Protein AF-A0A0F9HQP7-F1 (afdb_monomer_lite)

Structure (mmCIF, N/CA/C/O backbone):
data_AF-A0A0F9HQP7-F1
#
_entry.id   AF-A0A0F9HQP7-F1
#
loop_
_atom_site.group_PDB
_atom_site.id
_atom_site.type_symbol
_atom_site.label_atom_id
_atom_site.label_alt_id
_atom_site.label_comp_id
_atom_site.label_asym_id
_atom_site.label_entity_id
_atom_site.label_seq_id
_atom_site.pdbx_PDB_ins_code
_atom_site.Cartn_x
_atom_site.Cartn_y
_atom_site.Cartn_z
_atom_site.occupancy
_atom_site.B_iso_or_equiv
_atom_site.auth_seq_id
_atom_site.auth_comp_id
_atom_site.auth_asym_id
_atom_site.auth_atom_id
_atom_site.pdbx_PDB_model_num
ATOM 1 N N . MET A 1 1 ? 6.059 -0.578 -18.006 1.00 54.25 1 MET A N 1
ATOM 2 C CA . MET A 1 1 ? 4.924 -1.505 -18.200 1.00 54.25 1 MET A CA 1
ATOM 3 C C . MET A 1 1 ? 5.323 -2.955 -17.937 1.00 54.25 1 MET A C 1
ATOM 5 O O . MET A 1 1 ? 5.819 -3.651 -18.822 1.00 54.25 1 MET A O 1
ATOM 9 N N . CYS A 1 2 ? 5.160 -3.400 -16.688 1.00 62.09 2 CYS A N 1
ATOM 10 C CA . CYS A 1 2 ? 5.311 -4.802 -16.303 1.00 62.09 2 CYS A CA 1
ATOM 11 C C . CYS A 1 2 ? 3.951 -5.514 -16.420 1.00 62.09 2 CYS A C 1
ATOM 13 O O . CYS A 1 2 ? 3.093 -5.352 -15.563 1.00 62.09 2 CYS A O 1
ATOM 15 N N . ASN A 1 3 ? 3.755 -6.336 -17.454 1.00 60.12 3 ASN A N 1
ATOM 16 C CA . ASN A 1 3 ? 2.470 -7.012 -17.726 1.00 60.12 3 ASN A CA 1
ATOM 17 C C . ASN A 1 3 ? 2.174 -8.223 -16.812 1.00 60.12 3 ASN A C 1
ATOM 19 O O . ASN A 1 3 ? 1.322 -9.040 -17.144 1.00 60.12 3 ASN A O 1
ATOM 23 N N . ARG A 1 4 ? 2.936 -8.425 -15.731 1.00 72.75 4 ARG A N 1
ATOM 24 C CA . ARG A 1 4 ? 2.842 -9.626 -14.874 1.00 72.75 4 ARG A CA 1
ATOM 25 C C . ARG A 1 4 ? 2.800 -9.337 -13.382 1.00 72.75 4 ARG A C 1
ATOM 27 O O . ARG A 1 4 ? 2.801 -10.279 -12.600 1.00 72.75 4 ARG A O 1
ATOM 34 N N . CYS A 1 5 ? 2.857 -8.069 -12.980 1.00 84.00 5 CYS A N 1
ATOM 35 C CA . CYS A 1 5 ? 2.895 -7.731 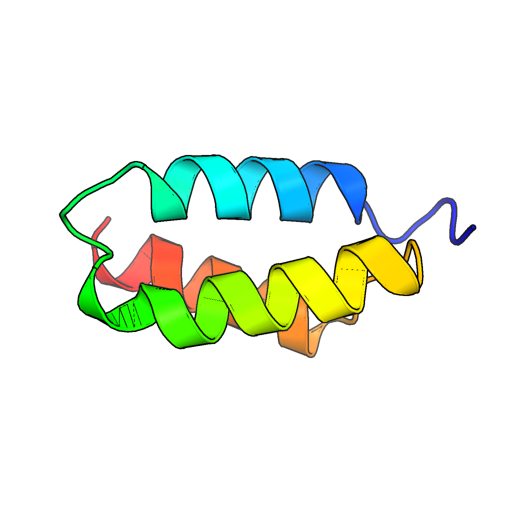-11.564 1.00 84.00 5 CYS A CA 1
ATOM 36 C C . CYS A 1 5 ? 1.577 -7.180 -11.020 1.00 84.00 5 CYS A C 1
ATOM 38 O O . CYS A 1 5 ? 1.604 -6.710 -9.897 1.00 84.00 5 CYS A O 1
ATOM 40 N N . GLU A 1 6 ? 0.483 -7.196 -11.792 1.00 89.44 6 GLU A N 1
ATOM 41 C CA . GLU A 1 6 ? -0.870 -6.825 -11.314 1.00 89.44 6 GLU A CA 1
ATOM 42 C C . GLU A 1 6 ? -0.869 -5.513 -10.510 1.00 89.44 6 GLU A C 1
ATOM 44 O O . GLU A 1 6 ? -1.482 -5.380 -9.458 1.00 89.44 6 GLU A O 1
ATOM 49 N N . TRP A 1 7 ? -0.086 -4.537 -10.975 1.00 94.38 7 TRP A N 1
ATOM 50 C CA . TRP A 1 7 ? 0.089 -3.282 -10.252 1.00 94.38 7 TRP A CA 1
ATOM 51 C C . TRP A 1 7 ? -1.193 -2.444 -10.271 1.00 94.38 7 TRP A C 1
ATOM 53 O O . TRP A 1 7 ? -1.397 -1.671 -9.347 1.00 94.38 7 TRP A O 1
ATOM 63 N N . GLU A 1 8 ? -2.041 -2.617 -11.289 1.00 94.88 8 GLU A N 1
ATOM 64 C CA . GLU A 1 8 ? -3.370 -2.002 -11.373 1.00 94.88 8 GLU A CA 1
ATOM 65 C C . GLU A 1 8 ? -4.284 -2.531 -10.258 1.00 94.88 8 GLU A C 1
ATOM 67 O O . GLU A 1 8 ? -4.841 -1.730 -9.517 1.00 94.88 8 GLU A O 1
ATOM 72 N N . GLU A 1 9 ? -4.339 -3.853 -10.056 1.00 94.69 9 GLU A N 1
ATOM 73 C CA . GLU A 1 9 ? -5.111 -4.481 -8.969 1.00 94.69 9 GLU A CA 1
ATOM 74 C C . GLU A 1 9 ? -4.627 -4.007 -7.591 1.00 94.69 9 GLU A C 1
ATOM 76 O O . GLU A 1 9 ? -5.431 -3.666 -6.730 1.00 94.69 9 GLU A O 1
ATOM 81 N N . LEU A 1 10 ? -3.307 -3.883 -7.397 1.00 96.00 10 LEU A N 1
ATOM 82 C CA . LEU A 1 10 ? -2.763 -3.340 -6.150 1.00 96.00 10 LEU A CA 1
ATOM 83 C C . LEU A 1 10 ? -3.178 -1.875 -5.914 1.00 96.00 10 LEU A C 1
ATOM 85 O O . LEU A 1 10 ? -3.357 -1.477 -4.767 1.00 96.00 10 LEU A O 1
ATOM 89 N N . LEU A 1 11 ? -3.289 -1.055 -6.965 1.00 96.81 11 LEU A N 1
ATOM 90 C CA . LEU A 1 11 ? -3.768 0.325 -6.826 1.00 96.81 11 LEU A CA 1
ATOM 91 C C . LEU A 1 11 ? -5.254 0.364 -6.455 1.00 96.81 11 LEU A C 1
ATOM 93 O O . LEU A 1 11 ? -5.628 1.187 -5.624 1.00 96.81 11 LEU A O 1
ATOM 97 N N . GLU A 1 12 ? -6.069 -0.525 -7.028 1.00 97.00 12 GLU A N 1
ATOM 98 C CA . GLU A 1 12 ? -7.484 -0.673 -6.663 1.00 97.00 12 GLU A CA 1
ATOM 99 C C . GLU A 1 12 ? -7.636 -1.083 -5.191 1.00 97.00 12 GLU A C 1
ATOM 101 O O . GLU A 1 12 ? -8.360 -0.419 -4.451 1.00 97.00 12 GLU A O 1
ATOM 106 N N . ASP A 1 13 ? -6.878 -2.085 -4.729 1.00 96.75 13 ASP A N 1
ATOM 107 C CA . ASP A 1 13 ? -6.858 -2.490 -3.317 1.00 96.75 13 ASP A CA 1
ATOM 108 C C . ASP A 1 13 ? -6.461 -1.317 -2.400 1.00 96.75 13 ASP A C 1
ATOM 110 O O . ASP A 1 13 ? -7.068 -1.100 -1.352 1.00 96.75 13 ASP A O 1
ATOM 114 N N . ILE A 1 14 ? -5.440 -0.538 -2.774 1.00 97.81 14 ILE A N 1
ATOM 115 C CA . ILE A 1 14 ? -5.016 0.624 -1.981 1.00 97.81 14 ILE A CA 1
ATOM 116 C C . ILE A 1 14 ? -6.132 1.670 -1.892 1.00 97.81 14 ILE A C 1
ATOM 118 O O . ILE A 1 14 ? -6.332 2.243 -0.819 1.00 97.81 14 ILE A O 1
ATOM 122 N N . ASP A 1 15 ? -6.855 1.918 -2.980 1.00 97.62 15 ASP A N 1
ATOM 123 C CA . ASP A 1 15 ? -7.952 2.887 -3.001 1.00 97.62 15 ASP A CA 1
ATOM 124 C C . ASP A 1 15 ? -9.103 2.443 -2.094 1.00 97.62 15 ASP A C 1
ATOM 126 O O . ASP A 1 15 ? -9.554 3.232 -1.261 1.00 97.62 15 ASP A O 1
ATOM 130 N N . GLU A 1 1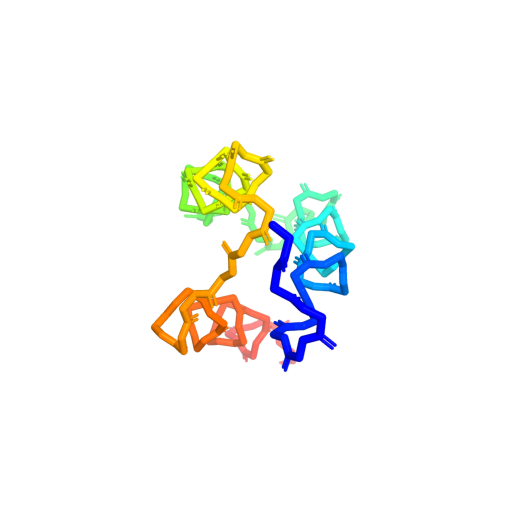6 ? -9.483 1.163 -2.143 1.00 96.94 16 GLU A N 1
ATOM 131 C CA . GLU A 1 16 ? -10.478 0.591 -1.228 1.00 96.94 16 GLU A CA 1
ATOM 132 C C . GLU A 1 16 ? -10.061 0.733 0.244 1.00 96.94 16 GLU A C 1
ATOM 134 O O . GLU A 1 16 ? -10.859 1.145 1.088 1.00 96.94 16 GLU A O 1
ATOM 139 N N . LEU A 1 17 ? -8.799 0.431 0.570 1.00 97.31 17 LEU A N 1
ATOM 140 C CA . LEU A 1 17 ? -8.296 0.552 1.941 1.00 97.31 17 LEU A CA 1
ATOM 141 C C . LEU A 1 17 ? -8.231 2.011 2.411 1.00 97.31 17 LEU A C 1
ATOM 143 O O . LEU A 1 17 ? -8.463 2.282 3.588 1.00 97.31 17 LEU A O 1
ATOM 147 N N . THR A 1 18 ? -7.915 2.951 1.519 1.00 96.44 18 THR A N 1
ATOM 148 C CA . THR A 1 18 ? -7.764 4.376 1.863 1.00 96.44 18 THR A CA 1
ATOM 149 C C . THR A 1 18 ? -9.115 5.048 2.134 1.00 96.44 18 THR A C 1
ATOM 151 O O . THR A 1 18 ? -9.184 5.967 2.956 1.00 96.44 18 THR A O 1
ATOM 154 N N . ASP A 1 19 ? -10.189 4.563 1.508 1.00 96.25 19 ASP A N 1
ATOM 155 C CA . ASP A 1 19 ? -11.563 5.037 1.725 1.00 96.25 19 ASP A CA 1
ATOM 156 C C . ASP A 1 19 ? -12.188 4.522 3.039 1.00 96.25 19 ASP A C 1
ATOM 158 O O . ASP A 1 19 ? -13.201 5.050 3.512 1.00 96.25 19 ASP A O 1
ATOM 162 N N . GLU A 1 20 ? -11.582 3.513 3.665 1.00 96.38 20 GLU A N 1
ATOM 163 C CA . GLU A 1 20 ? -12.097 2.838 4.855 1.00 96.38 20 GLU A CA 1
ATOM 164 C C . GLU A 1 20 ? -11.503 3.417 6.160 1.00 96.38 20 GLU A C 1
ATOM 166 O O . GLU A 1 20 ? -10.310 3.247 6.441 1.00 96.38 20 GLU A O 1
ATOM 171 N N . PRO A 1 21 ? -12.316 4.014 7.064 1.00 96.25 21 PRO A N 1
ATOM 172 C CA . PRO A 1 21 ? -11.814 4.651 8.291 1.00 96.25 21 PRO A CA 1
ATOM 173 C C . PRO A 1 21 ? -11.012 3.721 9.214 1.00 96.25 21 PRO A C 1
ATOM 175 O O . PRO A 1 21 ? -10.183 4.176 10.001 1.00 96.25 21 PRO A O 1
ATOM 178 N N . LYS A 1 22 ? -11.238 2.402 9.137 1.00 96.12 22 LYS A N 1
ATOM 179 C CA . LYS A 1 22 ? -10.512 1.412 9.951 1.00 96.12 22 LYS A CA 1
ATOM 180 C C . LYS A 1 22 ? -9.017 1.318 9.609 1.00 96.12 22 LYS A C 1
ATOM 182 O O . LYS A 1 22 ? -8.255 0.813 10.439 1.00 96.12 22 LYS A O 1
ATOM 187 N N . TYR A 1 23 ? -8.600 1.836 8.452 1.00 97.06 23 TYR A N 1
ATOM 188 C CA . TYR A 1 23 ? -7.210 1.849 7.992 1.00 97.06 23 TYR A CA 1
ATOM 189 C C . TYR A 1 23 ? -6.553 3.239 8.030 1.00 97.06 23 TYR A C 1
ATOM 191 O O . TYR A 1 23 ? -5.438 3.385 7.540 1.00 97.06 23 TYR A O 1
ATOM 199 N N . GLU A 1 24 ? -7.159 4.239 8.691 1.00 96.19 24 GLU A N 1
ATOM 200 C CA . GLU A 1 24 ? -6.578 5.591 8.841 1.00 96.19 24 GLU A CA 1
ATOM 201 C C . GLU A 1 24 ? -5.133 5.556 9.380 1.00 96.19 24 GLU A C 1
ATOM 203 O O . GLU A 1 24 ? -4.273 6.315 8.943 1.00 96.19 24 GLU A O 1
ATOM 208 N N . PHE A 1 25 ? -4.821 4.604 10.268 1.00 96.56 25 PHE A N 1
ATOM 209 C CA . PHE A 1 25 ? -3.475 4.424 10.829 1.00 96.56 25 PHE A CA 1
ATOM 210 C C . PHE A 1 25 ? -2.387 4.099 9.786 1.00 96.56 25 PHE A C 1
ATOM 212 O O . PHE A 1 25 ? -1.202 4.206 10.100 1.00 96.56 25 PHE A O 1
ATOM 219 N N . ALA A 1 26 ? -2.777 3.648 8.591 1.00 97.19 26 ALA A N 1
ATOM 220 C CA . ALA A 1 26 ? -1.889 3.211 7.520 1.00 97.19 26 ALA A CA 1
ATOM 221 C C . ALA A 1 26 ? -1.903 4.144 6.296 1.00 97.19 26 ALA A C 1
ATOM 223 O O . ALA A 1 26 ? -1.201 3.840 5.331 1.00 97.19 26 ALA A O 1
ATOM 224 N N . GLN A 1 27 ? -2.639 5.268 6.331 1.00 95.88 27 GLN A N 1
ATOM 225 C CA . GLN A 1 27 ? -2.788 6.182 5.187 1.00 95.88 27 GLN A CA 1
ATOM 226 C C . GLN A 1 27 ? -1.446 6.590 4.572 1.00 95.88 27 GLN A C 1
ATOM 228 O O . GLN A 1 27 ? -1.225 6.339 3.392 1.00 95.88 27 GLN A O 1
ATOM 233 N N . ASP A 1 28 ? -0.510 7.099 5.377 1.00 97.50 28 ASP A N 1
ATOM 234 C CA . ASP A 1 28 ? 0.809 7.533 4.887 1.00 97.50 28 ASP A CA 1
ATOM 235 C C . ASP A 1 28 ? 1.567 6.409 4.156 1.00 97.50 28 ASP A C 1
ATOM 237 O O . ASP A 1 28 ? 2.295 6.637 3.189 1.00 97.50 28 ASP A O 1
ATOM 241 N N . THR A 1 29 ? 1.409 5.166 4.625 1.00 97.56 29 THR A N 1
ATOM 242 C CA . THR A 1 29 ? 2.058 4.000 4.012 1.00 97.56 29 THR A CA 1
ATOM 243 C C . THR A 1 29 ? 1.379 3.624 2.698 1.00 97.56 29 THR A C 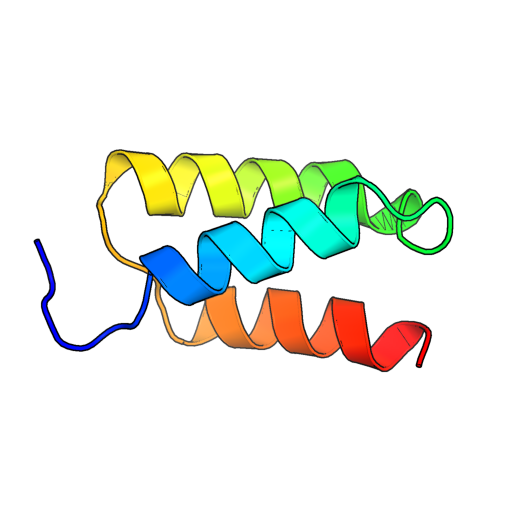1
ATOM 245 O O . THR A 1 29 ? 2.067 3.366 1.711 1.00 97.56 29 THR A O 1
ATOM 248 N N . LEU A 1 30 ? 0.045 3.613 2.676 1.00 98.06 30 LEU A N 1
ATOM 249 C CA . LEU A 1 30 ? -0.757 3.316 1.492 1.00 98.06 30 LEU A CA 1
ATOM 250 C C . LEU A 1 30 ? -0.516 4.351 0.383 1.00 98.06 30 LEU A C 1
ATOM 252 O O . LEU A 1 30 ? -0.215 3.967 -0.746 1.00 98.06 30 LEU A O 1
ATOM 256 N N . GLU A 1 31 ? -0.530 5.645 0.711 1.00 97.38 31 GLU A N 1
ATOM 257 C CA . GLU A 1 31 ? -0.262 6.731 -0.238 1.00 97.38 31 GLU A CA 1
ATOM 258 C C . GLU A 1 31 ? 1.159 6.660 -0.814 1.00 97.38 31 GLU A C 1
ATOM 260 O O . GLU A 1 31 ? 1.339 6.751 -2.030 1.00 97.38 31 GLU A O 1
ATOM 265 N N . GLY A 1 32 ? 2.171 6.412 0.026 1.00 97.81 32 GLY A N 1
ATOM 266 C CA . GLY A 1 32 ? 3.555 6.277 -0.437 1.00 97.81 32 GLY A CA 1
ATOM 267 C C . GLY A 1 32 ? 3.772 5.065 -1.352 1.00 97.81 32 GLY A C 1
ATOM 268 O O . GLY A 1 32 ? 4.548 5.126 -2.312 1.00 97.81 32 GLY A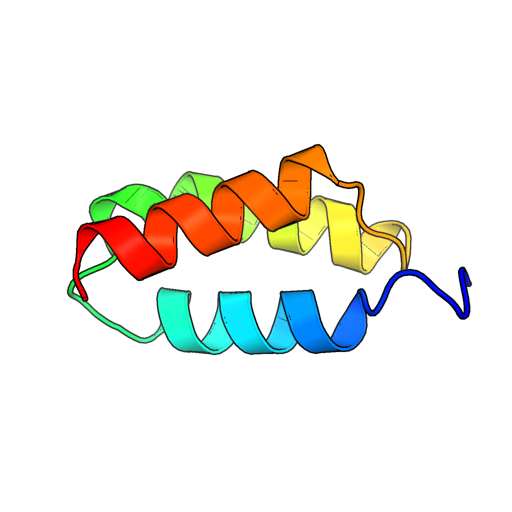 O 1
ATOM 269 N N . ILE A 1 33 ? 3.071 3.954 -1.098 1.00 97.62 33 ILE A N 1
ATOM 270 C CA . ILE A 1 33 ? 3.081 2.799 -2.004 1.00 97.62 33 ILE A CA 1
ATOM 271 C C . ILE A 1 33 ? 2.365 3.157 -3.310 1.00 97.62 33 ILE A C 1
ATOM 273 O O . ILE A 1 33 ? 2.920 2.884 -4.376 1.00 97.62 33 ILE A O 1
ATOM 277 N N . LYS A 1 34 ? 1.189 3.795 -3.240 1.00 97.50 34 LYS A N 1
ATOM 278 C CA . LYS A 1 34 ? 0.395 4.212 -4.404 1.00 97.50 34 LYS A CA 1
ATOM 279 C C . LYS A 1 34 ? 1.200 5.091 -5.354 1.00 97.50 34 LYS A C 1
ATOM 281 O O . LYS A 1 34 ? 1.266 4.791 -6.544 1.00 97.50 34 LYS A O 1
ATOM 286 N N . GLU A 1 35 ? 1.854 6.127 -4.829 1.00 97.31 35 GLU A N 1
ATOM 287 C CA . GLU A 1 35 ? 2.711 7.032 -5.603 1.00 97.31 35 GLU A CA 1
ATOM 288 C C . GLU A 1 35 ? 3.819 6.244 -6.313 1.00 97.31 35 GLU A C 1
ATOM 290 O O . GLU A 1 35 ? 3.927 6.265 -7.541 1.00 97.31 35 GLU A O 1
ATOM 295 N N . GLY A 1 36 ? 4.580 5.444 -5.560 1.00 95.75 36 GLY A N 1
ATOM 296 C CA . GLY A 1 36 ? 5.691 4.676 -6.117 1.00 95.75 36 GLY A CA 1
ATOM 297 C C . GLY A 1 36 ? 5.275 3.623 -7.151 1.00 95.75 36 GLY A C 1
ATOM 298 O O . GLY A 1 36 ? 6.049 3.342 -8.071 1.00 95.75 36 GLY A O 1
ATOM 299 N N . VAL A 1 37 ? 4.088 3.026 -7.006 1.00 95.44 37 VAL A N 1
ATOM 300 C CA . VAL A 1 37 ? 3.537 2.040 -7.949 1.00 95.44 37 VAL A CA 1
ATOM 301 C C . VAL A 1 37 ? 2.986 2.723 -9.198 1.00 95.44 37 VAL A C 1
ATOM 303 O O . VAL A 1 37 ? 3.299 2.282 -10.305 1.00 95.44 37 VAL A O 1
ATOM 306 N N . SER A 1 38 ? 2.234 3.816 -9.041 1.00 94.56 38 SER A N 1
ATOM 307 C CA . SER A 1 38 ? 1.649 4.571 -10.153 1.00 94.56 38 SER A CA 1
ATOM 308 C C . SER A 1 38 ? 2.714 5.214 -11.040 1.00 94.56 38 SER A C 1
ATOM 310 O O . SER A 1 38 ? 2.558 5.219 -12.257 1.00 94.56 38 SER A O 1
ATOM 312 N N . GLU A 1 39 ? 3.806 5.732 -10.472 1.00 95.19 39 GLU A N 1
ATOM 313 C CA . GLU A 1 39 ? 4.894 6.331 -11.257 1.00 95.19 39 GLU A CA 1
ATOM 314 C C . GLU A 1 39 ? 5.669 5.302 -12.088 1.00 95.19 39 GLU A C 1
ATOM 316 O O . GLU A 1 39 ? 6.169 5.604 -13.174 1.00 95.19 39 GLU A O 1
ATOM 321 N N . LYS A 1 40 ? 5.819 4.084 -11.558 1.00 93.44 40 LYS A N 1
ATOM 322 C CA . LYS A 1 40 ? 6.645 3.032 -12.167 1.00 93.44 40 LYS A CA 1
ATOM 323 C C . LYS A 1 40 ? 5.840 2.051 -13.010 1.00 93.44 40 LYS A C 1
ATOM 325 O O . LYS A 1 40 ? 6.452 1.249 -13.722 1.00 93.44 40 LYS A O 1
ATOM 330 N N . GLU A 1 41 ? 4.510 2.086 -12.903 1.00 94.44 41 GLU A N 1
ATOM 331 C CA . GLU A 1 41 ? 3.590 1.088 -13.466 1.00 94.44 41 GLU A CA 1
ATOM 332 C C . GLU A 1 41 ? 4.070 -0.336 -13.132 1.00 94.44 41 GLU A C 1
ATOM 334 O O . GLU A 1 41 ? 4.221 -1.217 -13.995 1.00 94.44 41 GLU A O 1
ATOM 339 N N . HIS A 1 42 ? 4.481 -0.499 -11.871 1.00 93.62 42 HIS A N 1
ATOM 340 C CA . HIS A 1 42 ? 5.088 -1.710 -11.344 1.00 93.62 42 HIS A CA 1
ATOM 341 C C . HIS A 1 42 ? 5.025 -1.725 -9.819 1.00 93.62 42 HIS A C 1
ATOM 343 O O . HIS A 1 42 ? 5.315 -0.721 -9.172 1.00 93.62 42 HIS A O 1
ATOM 349 N N . CYS A 1 43 ? 4.751 -2.893 -9.245 1.00 93.50 43 CYS A N 1
ATOM 350 C CA . CYS A 1 43 ? 4.854 -3.126 -7.814 1.00 93.50 43 CYS A CA 1
ATOM 351 C C . CYS A 1 43 ? 5.809 -4.286 -7.510 1.00 93.50 43 CYS A C 1
ATOM 353 O O . CYS A 1 43 ? 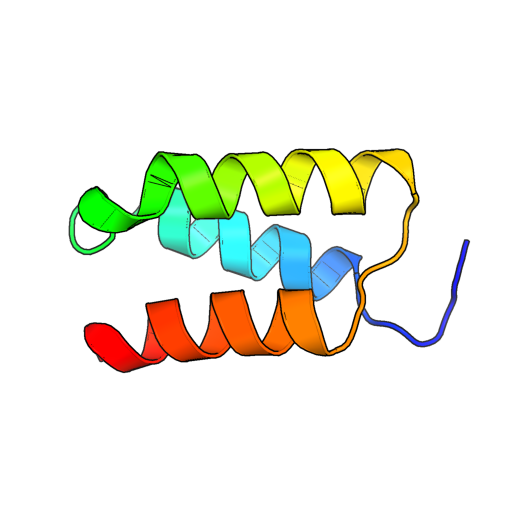5.956 -5.246 -8.273 1.00 93.50 43 CYS A O 1
ATOM 355 N N . THR A 1 44 ? 6.471 -4.177 -6.365 1.00 93.88 44 THR A N 1
ATOM 356 C CA . THR A 1 44 ? 7.331 -5.218 -5.802 1.00 93.88 44 THR A CA 1
ATOM 357 C C . THR A 1 44 ? 6.529 -6.149 -4.897 1.00 93.88 44 THR A C 1
ATOM 359 O O . THR A 1 44 ? 5.487 -5.773 -4.364 1.00 93.88 44 THR A O 1
ATOM 362 N N . GLU A 1 45 ? 7.046 -7.355 -4.662 1.00 93.50 45 GLU A N 1
ATOM 363 C CA . GLU A 1 45 ? 6.463 -8.300 -3.698 1.00 93.50 45 GLU A CA 1
ATOM 364 C C . GLU A 1 45 ? 6.366 -7.691 -2.290 1.00 93.50 45 GLU A C 1
ATOM 366 O O . GLU A 1 45 ? 5.360 -7.847 -1.613 1.00 93.50 45 GLU A O 1
ATOM 371 N N . ALA A 1 46 ? 7.361 -6.898 -1.876 1.00 95.06 46 ALA A N 1
ATOM 372 C CA . ALA A 1 46 ? 7.332 -6.212 -0.586 1.00 95.06 46 ALA A CA 1
ATOM 373 C C . ALA A 1 46 ? 6.185 -5.192 -0.475 1.00 95.06 46 ALA A C 1
ATOM 375 O O . ALA A 1 46 ? 5.576 -5.080 0.585 1.00 95.06 46 ALA A O 1
ATOM 376 N N . GLN A 1 47 ? 5.882 -4.465 -1.556 1.00 95.94 47 GLN A N 1
ATOM 377 C CA . GLN A 1 47 ? 4.760 -3.523 -1.587 1.00 95.94 47 GLN A CA 1
ATOM 378 C C . GLN A 1 47 ? 3.416 -4.251 -1.521 1.00 95.94 47 GLN A C 1
ATOM 380 O O . GLN A 1 47 ? 2.547 -3.815 -0.775 1.00 95.94 47 GLN A O 1
ATOM 385 N N . ARG A 1 48 ? 3.265 -5.382 -2.225 1.00 95.50 48 ARG A N 1
ATOM 386 C CA . ARG A 1 48 ? 2.052 -6.210 -2.119 1.00 95.50 48 ARG A CA 1
ATOM 387 C C . ARG A 1 48 ? 1.863 -6.760 -0.717 1.00 95.50 48 ARG A C 1
ATOM 389 O O . ARG A 1 48 ? 0.834 -6.513 -0.106 1.00 95.50 48 ARG A O 1
ATOM 396 N N . ASN A 1 49 ? 2.901 -7.386 -0.168 1.00 96.12 49 ASN A N 1
ATOM 397 C CA . ASN A 1 49 ? 2.857 -7.931 1.184 1.00 96.12 49 ASN A CA 1
ATOM 398 C C . ASN A 1 49 ? 2.534 -6.843 2.218 1.00 96.12 49 ASN A C 1
ATOM 400 O O . ASN A 1 49 ? 1.871 -7.115 3.211 1.00 96.12 49 ASN A O 1
ATOM 404 N N . ALA A 1 50 ? 3.009 -5.608 2.028 1.00 97.12 50 ALA A N 1
ATOM 405 C CA . ALA A 1 50 ? 2.665 -4.507 2.922 1.00 97.12 50 ALA A CA 1
ATOM 406 C C . ALA A 1 50 ? 1.160 -4.191 2.887 1.00 97.12 50 ALA A C 1
ATOM 408 O O . ALA A 1 50 ? 0.555 -4.066 3.949 1.00 97.12 50 ALA A O 1
ATOM 409 N N . VAL A 1 51 ? 0.561 -4.116 1.695 1.00 97.19 51 VAL A N 1
ATOM 410 C CA . VAL A 1 51 ? -0.879 -3.868 1.517 1.00 97.19 51 VAL A CA 1
ATOM 411 C C . VAL A 1 51 ? -1.719 -5.028 2.063 1.00 97.19 51 VAL A C 1
ATOM 413 O O . VAL A 1 51 ? -2.644 -4.787 2.835 1.00 97.19 51 VAL A O 1
ATOM 416 N N . GLU A 1 52 ? -1.345 -6.276 1.772 1.00 96.38 52 GLU A N 1
ATOM 417 C CA . GLU A 1 52 ? -2.008 -7.475 2.312 1.00 96.38 52 GLU A CA 1
ATOM 418 C C . GLU A 1 52 ? -1.966 -7.509 3.848 1.00 96.38 52 GLU A C 1
ATOM 420 O O . GLU A 1 52 ? -2.991 -7.678 4.500 1.00 96.38 52 GLU A O 1
ATOM 425 N N . ASN A 1 53 ? -0.805 -7.242 4.456 1.00 97.25 53 ASN A N 1
ATOM 426 C CA . ASN A 1 53 ? -0.690 -7.187 5.917 1.00 97.25 53 ASN A CA 1
ATOM 427 C C . ASN A 1 53 ? -1.561 -6.083 6.537 1.00 97.25 53 ASN A C 1
ATOM 429 O O . ASN A 1 53 ? -2.069 -6.249 7.648 1.00 97.25 53 ASN A O 1
ATOM 433 N N . ILE A 1 54 ? -1.707 -4.939 5.859 1.00 97.00 54 ILE A N 1
ATOM 434 C CA . ILE A 1 54 ? -2.593 -3.863 6.316 1.00 97.00 54 ILE A CA 1
ATOM 435 C C . ILE A 1 54 ? -4.043 -4.339 6.258 1.00 97.00 54 ILE A C 1
ATOM 437 O O . ILE A 1 54 ? -4.734 -4.223 7.272 1.00 97.00 54 ILE A O 1
ATOM 441 N N . ARG A 1 55 ? -4.476 -4.916 5.131 1.00 95.88 55 ARG A N 1
ATOM 442 C CA . ARG A 1 55 ? -5.823 -5.474 4.936 1.00 95.88 55 ARG A CA 1
ATOM 443 C C . ARG A 1 55 ? -6.187 -6.456 6.054 1.00 95.88 55 ARG A C 1
ATOM 445 O O . ARG A 1 55 ? -7.135 -6.191 6.800 1.00 95.88 55 ARG A O 1
ATOM 452 N N . ASP A 1 56 ? -5.337 -7.460 6.262 1.00 96.06 56 ASP A N 1
ATOM 453 C CA . ASP A 1 56 ? -5.512 -8.534 7.247 1.00 96.06 56 ASP A CA 1
ATOM 454 C C . ASP A 1 56 ? -5.483 -8.037 8.704 1.00 96.06 56 ASP A C 1
ATOM 456 O O . ASP A 1 56 ? -5.990 -8.691 9.615 1.00 96.06 56 ASP A O 1
ATOM 460 N N . SER A 1 57 ? -4.894 -6.865 8.974 1.00 94.25 57 SER A N 1
ATOM 461 C CA . SER A 1 57 ? -4.794 -6.326 10.339 1.00 94.25 57 SER A CA 1
ATOM 462 C C . SER A 1 57 ? -6.141 -5.905 10.946 1.00 94.25 57 SER A C 1
ATO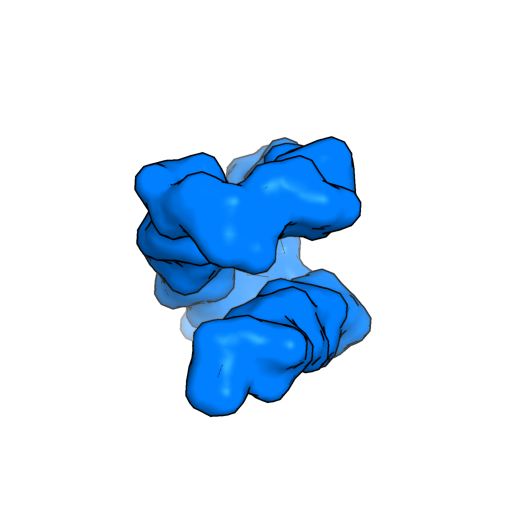M 464 O O . SER A 1 57 ? -6.222 -5.682 12.164 1.00 94.25 57 SER A O 1
ATOM 466 N N . LYS A 1 58 ? -7.179 -5.752 10.109 1.00 85.38 58 LYS A N 1
ATOM 467 C CA . LYS A 1 58 ? -8.538 -5.315 10.481 1.00 85.38 58 LYS A CA 1
ATOM 468 C C . LYS A 1 58 ? -9.642 -6.095 9.748 1.00 85.38 58 LYS A C 1
ATOM 470 O O . LYS A 1 58 ? -10.747 -5.553 9.602 1.00 85.38 58 LYS A O 1
ATOM 475 N N . ASP A 1 59 ? -9.338 -7.299 9.272 1.00 71.44 59 ASP A N 1
ATOM 476 C CA . ASP A 1 59 ? -10.334 -8.264 8.784 1.00 71.44 59 ASP A CA 1
ATOM 477 C C . ASP A 1 59 ? -11.031 -9.023 9.927 1.00 71.44 59 ASP A C 1
ATOM 479 O O . ASP A 1 59 ? -10.435 -9.163 11.025 1.00 71.44 59 ASP A O 1
#

Sequence (59 aa):
MCNRCEWEELLEDIDELTDEPKYEFAQDTLEGIKEGVSEKEHCTEAQRNAVENIRDSKD

Organism: NCBI:txid412755

pLDDT: mean 92.91, std 9.34, range [54.25, 98.06]

Secondary structure (DSSP, 8-state):
--TTS-HHHHHHHHHHHHH-GGGGGGHHHHHHHHHHHHHHT---HHHHHHHHHHHHTT-

Foldseek 3Di:
DPPPAPLVVLLVLLVVLCPDPVLPVCNVVSVVLNVVCVVVVHDDPVSVVVSVCSVVVRD

Radius of gyration: 10.82 Å; chains: 1; bounding box: 19×17×29 Å